Protein AF-A0A8T6UII4-F1 (afdb_monomer_lite)

Structure (mmCIF, N/CA/C/O backbone):
data_AF-A0A8T6UII4-F1
#
_entry.id   AF-A0A8T6UII4-F1
#
loop_
_atom_site.group_PDB
_atom_site.id
_atom_site.type_symbol
_atom_site.label_atom_id
_atom_site.label_alt_id
_atom_site.label_comp_id
_atom_site.label_asym_id
_atom_site.label_entity_id
_atom_site.label_seq_id
_atom_site.pdbx_PDB_ins_code
_atom_site.Cartn_x
_atom_site.Cartn_y
_atom_site.Cartn_z
_atom_site.occupancy
_atom_site.B_iso_or_equiv
_atom_site.auth_seq_id
_atom_site.auth_comp_id
_atom_site.auth_asym_id
_atom_site.auth_atom_id
_atom_site.pdbx_PDB_model_num
ATOM 1 N N . ARG A 1 1 ? -17.205 -10.528 8.969 1.00 90.88 1 ARG A N 1
ATOM 2 C CA . ARG A 1 1 ? -15.999 -10.755 9.810 1.00 90.88 1 ARG A CA 1
ATOM 3 C C . ARG A 1 1 ? -15.903 -9.597 10.793 1.00 90.88 1 ARG A C 1
ATOM 5 O O . ARG A 1 1 ? -16.631 -8.631 10.593 1.00 90.88 1 ARG A O 1
ATOM 12 N N . ASP A 1 2 ? -15.083 -9.699 11.836 1.00 97.38 2 ASP A N 1
ATOM 13 C CA . ASP A 1 2 ? -14.862 -8.568 12.738 1.00 97.38 2 ASP A CA 1
ATOM 14 C C . ASP A 1 2 ? -14.273 -7.383 11.939 1.00 97.38 2 ASP A C 1
ATOM 16 O O . ASP A 1 2 ? -13.351 -7.609 11.147 1.00 97.38 2 ASP A O 1
ATOM 20 N N . PRO A 1 3 ? -14.790 -6.145 12.076 1.00 97.62 3 PRO A N 1
ATOM 21 C CA . PRO A 1 3 ? -14.253 -4.982 11.365 1.00 97.62 3 PRO A CA 1
ATOM 22 C C . PRO A 1 3 ? -12.753 -4.757 11.596 1.00 97.62 3 PRO A C 1
ATOM 24 O O . PRO A 1 3 ? -12.066 -4.253 10.712 1.00 97.62 3 PRO A O 1
ATOM 27 N N . ARG A 1 4 ? -12.214 -5.191 12.742 1.00 97.88 4 ARG A N 1
ATOM 28 C CA . ARG A 1 4 ? -10.782 -5.096 13.068 1.00 97.88 4 ARG A CA 1
ATOM 29 C C . ARG A 1 4 ? -9.912 -6.023 12.219 1.00 97.88 4 ARG A C 1
ATOM 31 O O . ARG A 1 4 ? -8.727 -5.748 12.059 1.00 97.88 4 ARG A O 1
ATOM 38 N N . ASP A 1 5 ? -10.491 -7.067 11.630 1.00 98.38 5 ASP A N 1
ATOM 39 C CA . ASP A 1 5 ? -9.783 -7.979 10.727 1.00 98.38 5 ASP A CA 1
ATOM 40 C C . ASP A 1 5 ? -9.799 -7.486 9.271 1.00 98.38 5 ASP A C 1
ATOM 42 O O . ASP A 1 5 ? -9.035 -7.977 8.438 1.00 98.38 5 ASP A O 1
ATOM 46 N N . ALA A 1 6 ? -10.679 -6.537 8.928 1.00 98.25 6 ALA A N 1
ATOM 47 C CA . ALA A 1 6 ? -10.981 -6.171 7.542 1.00 98.25 6 ALA A CA 1
ATOM 48 C C . ALA A 1 6 ? -9.748 -5.702 6.752 1.00 98.25 6 ALA A C 1
ATOM 50 O O . ALA A 1 6 ? -9.586 -6.066 5.583 1.00 98.25 6 ALA A O 1
ATOM 51 N N . TRP A 1 7 ? -8.843 -4.962 7.396 1.00 98.50 7 TRP A N 1
ATOM 52 C CA . TRP A 1 7 ? -7.618 -4.475 6.759 1.00 98.50 7 TRP A CA 1
ATOM 53 C C . TRP A 1 7 ? -6.717 -5.623 6.299 1.00 98.50 7 TRP A C 1
ATOM 55 O O . TRP A 1 7 ? -6.121 -5.543 5.229 1.00 98.50 7 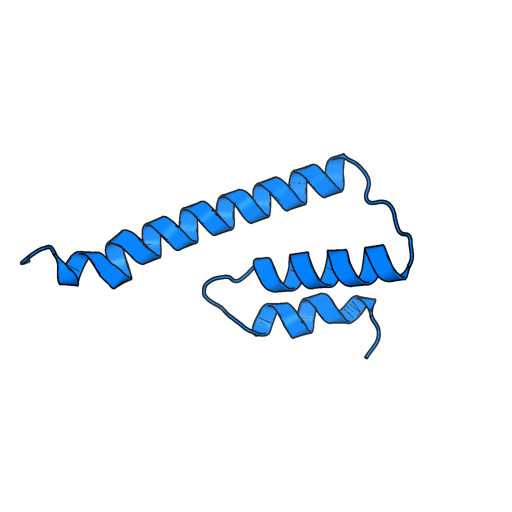TRP A O 1
ATOM 65 N N . ALA A 1 8 ? -6.660 -6.722 7.057 1.00 98.12 8 ALA A N 1
ATOM 66 C CA . ALA A 1 8 ? -5.837 -7.864 6.702 1.00 98.12 8 ALA A CA 1
ATOM 67 C C . ALA A 1 8 ? -6.396 -8.560 5.455 1.00 98.12 8 ALA A C 1
ATOM 69 O O . ALA A 1 8 ? -5.633 -8.885 4.550 1.00 98.12 8 ALA A O 1
ATOM 70 N N . PHE A 1 9 ? -7.710 -8.745 5.347 1.00 98.19 9 PHE A N 1
ATOM 71 C CA . PHE A 1 9 ? -8.305 -9.331 4.142 1.00 98.19 9 PHE A CA 1
ATOM 72 C C . PHE A 1 9 ? -8.132 -8.420 2.922 1.00 98.19 9 PHE A C 1
ATOM 74 O O . PHE A 1 9 ? -7.664 -8.865 1.876 1.00 98.19 9 PHE A O 1
ATOM 81 N N . THR A 1 10 ? -8.458 -7.136 3.065 1.00 98.44 10 THR A N 1
ATOM 82 C CA . THR A 1 10 ? -8.416 -6.169 1.958 1.00 98.44 10 THR A CA 1
ATOM 83 C C . THR A 1 10 ? -7.000 -5.877 1.470 1.00 98.44 10 THR A C 1
ATOM 85 O O . THR A 1 10 ? -6.812 -5.651 0.280 1.00 98.44 10 THR A O 1
ATOM 88 N N . GLN A 1 11 ? -5.975 -5.973 2.322 1.00 98.50 11 GLN A N 1
ATOM 89 C CA . GLN A 1 11 ? -4.577 -5.850 1.893 1.00 98.50 11 GLN A CA 1
ATOM 90 C C . GLN A 1 11 ? -4.208 -6.836 0.773 1.00 98.50 11 GLN A C 1
ATOM 92 O O . GLN A 1 11 ? -3.347 -6.552 -0.049 1.00 98.50 11 GLN A O 1
ATOM 97 N N . ARG A 1 12 ? -4.862 -8.002 0.721 1.00 98.25 12 ARG A N 1
ATOM 98 C CA . ARG A 1 12 ? -4.576 -9.042 -0.277 1.00 98.25 12 ARG A CA 1
ATOM 99 C C . ARG A 1 12 ? -5.334 -8.837 -1.593 1.00 98.25 12 ARG A C 1
ATOM 101 O O . ARG A 1 12 ? -5.236 -9.686 -2.468 1.00 98.25 12 ARG A O 1
ATOM 108 N N . ILE A 1 13 ? -6.048 -7.720 -1.758 1.00 98.56 13 ILE A N 1
ATOM 109 C CA . ILE A 1 13 ? -6.673 -7.353 -3.039 1.00 98.56 13 ILE A CA 1
ATOM 110 C C . ILE A 1 13 ? -5.606 -7.146 -4.123 1.00 98.56 13 ILE A C 1
ATOM 112 O O . ILE A 1 13 ? -5.812 -7.552 -5.262 1.00 98.56 13 ILE A O 1
ATOM 116 N N . CYS A 1 14 ? -4.464 -6.543 -3.778 1.00 98.50 14 CYS A N 1
ATOM 117 C CA . CYS A 1 14 ? -3.384 -6.284 -4.724 1.00 98.50 14 CYS A CA 1
ATOM 118 C C . CYS A 1 14 ? -2.016 -6.325 -4.032 1.00 98.50 14 CYS A C 1
ATOM 120 O O . CYS A 1 14 ? -1.813 -5.681 -3.006 1.00 98.50 14 CYS A O 1
ATOM 122 N N . GLY A 1 15 ? -1.071 -7.067 -4.619 1.00 97.69 15 GLY A N 1
ATOM 123 C CA . GLY A 1 15 ? 0.315 -7.155 -4.145 1.00 97.69 15 GLY A CA 1
ATOM 124 C C . GLY A 1 15 ? 1.261 -6.099 -4.727 1.00 97.69 15 GLY A C 1
ATOM 125 O O . GLY A 1 15 ? 2.379 -5.969 -4.246 1.00 97.69 15 GLY A O 1
ATOM 126 N N . VAL A 1 16 ? 0.841 -5.333 -5.741 1.00 98.12 16 VAL A N 1
ATOM 127 C CA . VAL A 1 16 ? 1.643 -4.218 -6.279 1.00 98.12 16 VAL A CA 1
ATOM 128 C C . VAL A 1 16 ? 1.479 -3.006 -5.368 1.00 98.12 16 VAL A C 1
ATOM 130 O O . VAL A 1 16 ? 2.427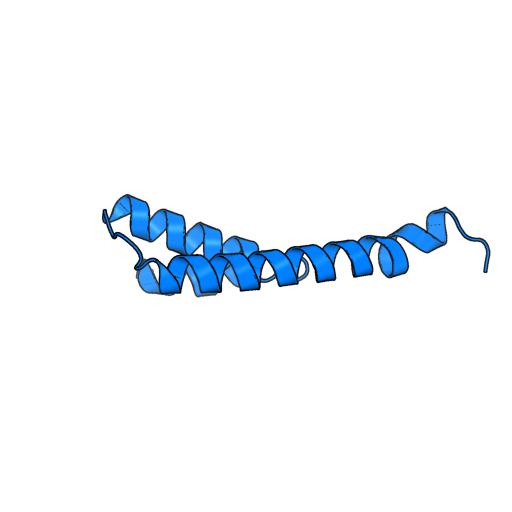 -2.616 -4.693 1.00 98.12 16 VAL A O 1
ATOM 133 N N . CYS A 1 17 ? 0.247 -2.516 -5.198 1.00 97.88 17 CYS A N 1
ATOM 134 C CA . CYS A 1 17 ? -0.089 -1.416 -4.288 1.00 97.88 17 CYS A CA 1
ATOM 135 C C . CYS A 1 17 ? -0.296 -1.884 -2.827 1.00 97.88 17 CYS A C 1
ATOM 137 O O . CYS A 1 17 ? -1.227 -1.462 -2.141 1.00 97.88 17 CYS A O 1
ATOM 139 N N . THR A 1 18 ? 0.581 -2.769 -2.343 1.00 96.44 18 THR A N 1
ATOM 140 C CA . THR A 1 18 ? 0.429 -3.612 -1.136 1.00 96.44 18 THR A CA 1
AT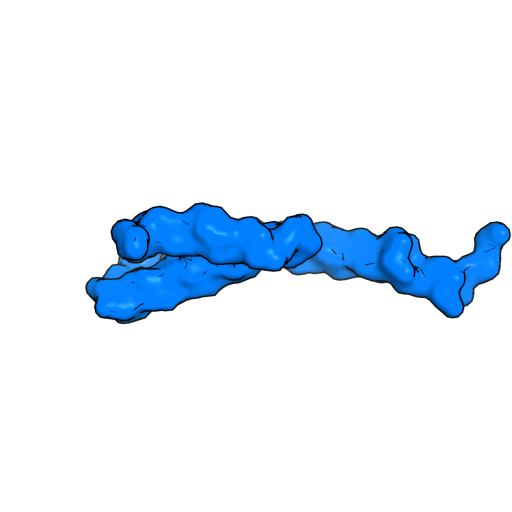OM 141 C C . THR A 1 18 ? -0.234 -2.941 0.075 1.00 96.44 18 THR A C 1
ATOM 143 O O . THR A 1 18 ? -1.065 -3.553 0.739 1.00 96.44 18 THR A O 1
ATOM 146 N N . THR A 1 19 ? 0.125 -1.704 0.424 1.00 97.25 19 THR A N 1
ATOM 147 C CA . THR A 1 19 ? -0.337 -1.068 1.676 1.00 97.25 19 THR A CA 1
ATOM 148 C C . THR A 1 19 ? -1.631 -0.263 1.542 1.00 97.25 19 THR A C 1
ATOM 150 O O . THR A 1 19 ? -2.268 0.043 2.555 1.00 97.25 19 THR A O 1
ATOM 153 N N . VAL A 1 20 ? -2.057 0.084 0.323 1.00 98.38 20 VAL A N 1
ATOM 154 C CA . VAL A 1 20 ? -3.101 1.105 0.129 1.00 98.38 20 VAL A CA 1
ATOM 155 C C . VAL A 1 20 ? -4.481 0.612 0.562 1.00 98.38 20 VAL A C 1
ATOM 157 O O . VAL A 1 20 ? -5.222 1.349 1.211 1.00 98.38 20 VAL A O 1
ATOM 160 N N . HIS A 1 21 ? -4.802 -0.656 0.291 1.00 98.62 21 HIS A N 1
ATOM 161 C CA . HIS A 1 21 ? -6.085 -1.246 0.671 1.00 98.62 21 HIS A CA 1
ATOM 162 C C . HIS A 1 21 ? -6.215 -1.432 2.187 1.00 98.62 21 HIS A C 1
ATOM 164 O O . HIS A 1 21 ? -7.275 -1.150 2.744 1.00 98.62 21 HIS A O 1
ATOM 170 N N . ALA A 1 22 ? -5.131 -1.823 2.866 1.00 98.56 22 ALA A N 1
ATOM 171 C CA . ALA A 1 22 ? -5.105 -1.919 4.325 1.00 98.56 22 ALA A CA 1
ATOM 172 C C . ALA A 1 22 ? -5.370 -0.554 4.978 1.00 98.56 22 ALA A C 1
ATOM 174 O O . ALA A 1 22 ? -6.234 -0.434 5.843 1.00 98.56 22 ALA A O 1
ATOM 175 N N . LEU A 1 23 ? -4.662 0.490 4.526 1.00 98.31 23 LEU A N 1
ATOM 176 C CA . LEU A 1 23 ? -4.821 1.854 5.038 1.00 98.31 23 LEU A CA 1
ATOM 177 C C . LEU A 1 23 ? -6.231 2.401 4.792 1.00 98.31 23 LEU A C 1
ATOM 179 O O . LEU A 1 23 ? -6.821 2.990 5.698 1.00 98.31 23 LEU A O 1
ATOM 183 N N . ALA A 1 24 ? -6.778 2.189 3.592 1.00 98.50 24 ALA A N 1
ATOM 184 C CA . ALA A 1 24 ? -8.142 2.588 3.259 1.00 98.50 24 ALA A CA 1
ATOM 185 C C . ALA A 1 24 ? -9.176 1.852 4.126 1.00 98.50 24 ALA A C 1
ATOM 187 O O . ALA A 1 24 ? -10.090 2.482 4.653 1.00 98.50 24 ALA A O 1
ATOM 188 N N . SER A 1 25 ? -8.997 0.546 4.343 1.00 98.62 25 SER A N 1
ATOM 189 C CA . SER A 1 25 ? -9.876 -0.245 5.206 1.00 98.62 25 SER A CA 1
ATOM 190 C C . SER A 1 25 ? -9.831 0.219 6.660 1.00 98.62 25 SER A C 1
ATOM 192 O O . SER A 1 25 ? -10.887 0.317 7.280 1.00 98.62 25 SER A O 1
ATOM 194 N N . CYS A 1 26 ? -8.649 0.520 7.210 1.00 98.38 26 CYS A N 1
ATOM 195 C CA . CYS A 1 26 ? -8.538 1.068 8.564 1.00 98.38 26 CYS A CA 1
ATOM 196 C C . CYS A 1 26 ? -9.271 2.407 8.678 1.00 98.38 26 CYS A C 1
ATOM 198 O O . CYS A 1 26 ? -10.083 2.566 9.583 1.00 98.38 26 CYS A O 1
ATOM 200 N N . ARG A 1 27 ? -9.052 3.329 7.728 1.00 98.44 27 ARG A N 1
ATOM 201 C CA . ARG A 1 27 ? -9.730 4.637 7.702 1.00 98.44 27 ARG A CA 1
ATOM 202 C C . ARG A 1 27 ? -11.251 4.497 7.640 1.00 98.44 27 ARG A C 1
ATOM 204 O O . ARG A 1 27 ? -11.943 5.203 8.358 1.00 98.44 27 ARG A O 1
ATOM 211 N N . ALA A 1 28 ? -11.763 3.572 6.828 1.00 98.62 28 ALA A N 1
ATOM 212 C CA . ALA A 1 28 ? -13.200 3.326 6.714 1.00 98.62 28 ALA A CA 1
ATOM 213 C C . ALA A 1 28 ? -13.816 2.803 8.024 1.00 98.62 28 ALA A C 1
ATOM 215 O O . ALA A 1 28 ? -14.899 3.228 8.414 1.00 98.62 28 ALA A O 1
ATOM 216 N N . VAL A 1 29 ? -13.129 1.891 8.719 1.00 98.62 29 VAL A N 1
ATOM 217 C CA . VAL A 1 29 ? -13.598 1.361 10.011 1.00 98.62 29 VAL A CA 1
ATOM 218 C C . VAL A 1 29 ? -13.504 2.419 11.113 1.00 98.62 29 VAL A C 1
ATOM 220 O O . VAL A 1 29 ? -14.406 2.522 11.938 1.00 98.62 29 VAL A O 1
ATOM 223 N N . GLU A 1 30 ? -12.433 3.212 11.126 1.00 98.62 30 GLU A N 1
ATOM 224 C CA . GLU A 1 30 ? -12.252 4.316 12.073 1.00 98.62 30 GLU A CA 1
ATOM 225 C C . GLU A 1 30 ? -13.333 5.386 11.905 1.00 98.62 30 GLU A C 1
ATOM 227 O O . GLU A 1 30 ? -13.920 5.800 12.901 1.00 98.62 30 GLU A O 1
ATOM 232 N N . ASP A 1 31 ? -13.646 5.767 10.664 1.00 98.56 31 ASP A N 1
ATOM 233 C CA . ASP A 1 31 ? -14.721 6.706 10.333 1.00 98.56 31 ASP A CA 1
ATOM 234 C C . ASP A 1 31 ? -16.091 6.184 10.793 1.00 98.56 31 ASP A C 1
ATOM 236 O O . ASP A 1 31 ? -16.802 6.864 11.532 1.00 98.56 31 ASP A O 1
ATOM 240 N N . ALA A 1 32 ? -16.409 4.922 10.481 1.00 98.50 32 ALA A N 1
ATOM 241 C CA . ALA A 1 32 ? -17.666 4.289 10.885 1.00 98.50 32 ALA A CA 1
ATOM 242 C C . ALA A 1 32 ? -17.864 4.211 12.412 1.00 98.50 32 ALA A C 1
ATOM 244 O O . ALA A 1 32 ? -18.999 4.142 12.884 1.00 98.50 32 ALA A O 1
ATOM 245 N N . LEU A 1 33 ? -16.773 4.201 13.186 1.00 98.19 33 LEU A N 1
ATOM 246 C CA . LEU A 1 33 ? -16.788 4.122 14.651 1.00 98.19 33 LEU A CA 1
ATOM 247 C C . LEU A 1 33 ? -16.477 5.463 15.339 1.00 98.19 33 LEU A C 1
ATOM 249 O O . LEU A 1 33 ? -16.437 5.513 16.568 1.00 98.19 33 LEU A O 1
ATOM 253 N N . GLY A 1 34 ? -16.237 6.538 14.581 1.00 98.12 34 GLY A N 1
ATOM 254 C CA . GLY A 1 34 ? -15.857 7.847 15.120 1.00 98.12 34 GLY A CA 1
ATOM 255 C C . GLY A 1 34 ? -14.498 7.866 15.835 1.00 98.12 34 GLY A C 1
ATOM 256 O O . GLY A 1 34 ? -14.271 8.697 16.716 1.00 98.12 34 GLY A O 1
ATOM 257 N N . ILE A 1 35 ? -13.587 6.952 15.491 1.00 98.25 35 ILE A N 1
ATOM 258 C CA . ILE A 1 35 ? -12.271 6.824 16.125 1.00 98.25 35 ILE A CA 1
ATOM 259 C C . ILE A 1 35 ? -11.322 7.889 15.572 1.00 98.25 35 ILE A C 1
ATOM 261 O O . ILE A 1 35 ? -11.066 7.960 14.373 1.00 98.25 35 ILE A O 1
ATOM 265 N N . GLN A 1 36 ? -10.731 8.679 16.470 1.00 97.69 36 GLN A N 1
ATOM 266 C CA . GLN A 1 36 ? -9.677 9.633 16.128 1.00 97.69 36 GLN A CA 1
ATOM 267 C C . GLN A 1 36 ? -8.301 9.003 16.348 1.00 97.69 36 GLN A C 1
ATOM 269 O O . GLN A 1 36 ? -7.941 8.620 17.462 1.00 97.69 36 GLN A O 1
ATOM 274 N N . VAL A 1 37 ? -7.519 8.899 15.277 1.00 97.44 37 VAL A N 1
ATOM 275 C CA . VAL A 1 37 ? -6.164 8.337 15.320 1.00 97.44 37 VAL A CA 1
ATOM 276 C C . VAL A 1 37 ? -5.207 9.363 15.940 1.00 97.44 37 VAL A C 1
ATOM 278 O O . VAL A 1 37 ? -5.249 10.533 15.554 1.00 97.44 37 VAL A O 1
ATOM 281 N N . PRO A 1 38 ? -4.306 8.971 16.861 1.00 98.31 38 PRO A N 1
ATOM 282 C CA . PRO A 1 38 ? -3.320 9.897 17.406 1.00 98.31 38 PRO A CA 1
ATOM 283 C C . PRO A 1 38 ? -2.405 10.455 16.297 1.00 98.31 38 PRO A C 1
ATOM 285 O O . PRO A 1 38 ? -2.083 9.727 15.352 1.00 98.31 38 PRO A O 1
ATOM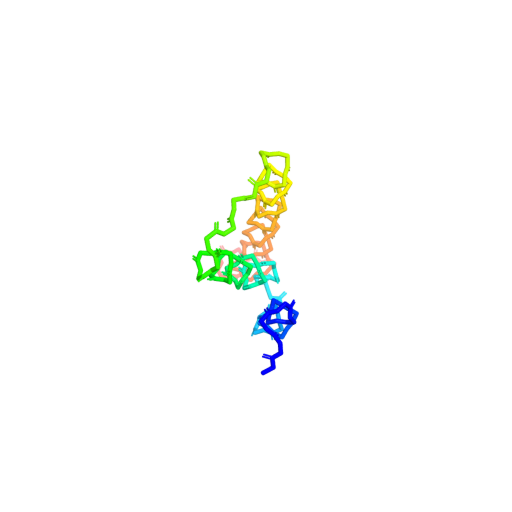 288 N N . PRO A 1 39 ? -1.905 11.702 16.416 1.00 98.12 39 PRO A N 1
ATOM 289 C CA . PRO A 1 39 ? -1.072 12.327 15.383 1.00 98.12 39 PRO A CA 1
ATOM 290 C C . PRO A 1 39 ? 0.154 11.497 14.977 1.00 98.12 39 PRO A C 1
ATOM 292 O O . PRO A 1 39 ? 0.482 11.406 13.796 1.00 98.12 39 PRO A O 1
ATOM 295 N N . SER A 1 40 ? 0.798 10.820 15.933 1.00 98.38 40 SER A N 1
ATOM 296 C CA . SER A 1 40 ? 1.918 9.907 15.666 1.00 98.38 40 SER A CA 1
ATOM 297 C C . SER A 1 40 ? 1.515 8.720 14.783 1.00 98.38 40 SER A C 1
ATOM 299 O O . SER A 1 40 ? 2.260 8.339 13.881 1.00 98.38 40 SER A O 1
ATOM 301 N N . GLY A 1 41 ? 0.315 8.170 14.986 1.00 97.81 41 GLY A N 1
ATOM 302 C CA . GLY A 1 41 ? -0.240 7.104 14.154 1.00 97.81 41 GLY A CA 1
ATOM 303 C C . GLY A 1 41 ? -0.512 7.574 12.725 1.00 97.81 41 GLY A C 1
ATOM 304 O O . GLY A 1 41 ? -0.175 6.871 11.773 1.00 97.81 41 GLY A O 1
ATOM 305 N N . ALA A 1 42 ? -1.053 8.783 12.559 1.00 98.00 42 ALA A N 1
ATOM 306 C CA . ALA A 1 42 ? -1.259 9.380 11.240 1.00 98.00 42 ALA A CA 1
ATOM 307 C C . ALA A 1 42 ? 0.070 9.619 10.499 1.00 98.00 42 ALA A C 1
ATOM 309 O O . ALA A 1 42 ? 0.177 9.296 9.316 1.00 98.00 42 ALA A O 1
ATOM 310 N N . LEU A 1 43 ? 1.104 10.105 11.197 1.00 98.56 43 LEU A N 1
ATOM 311 C CA . LEU A 1 43 ? 2.436 10.319 10.621 1.00 98.56 43 LEU A CA 1
ATOM 312 C C . LEU A 1 43 ? 3.071 9.017 10.125 1.00 98.56 43 LEU A C 1
ATOM 314 O O . LEU A 1 43 ? 3.526 8.963 8.986 1.00 98.56 43 LEU A O 1
ATOM 318 N N . ILE A 1 44 ? 3.047 7.950 10.930 1.00 98.56 44 ILE A N 1
ATOM 319 C CA . ILE A 1 44 ? 3.583 6.641 10.522 1.00 98.56 44 ILE A CA 1
ATOM 320 C C . ILE A 1 44 ? 2.839 6.108 9.292 1.00 98.56 44 ILE A C 1
ATOM 322 O O . ILE A 1 44 ? 3.468 5.644 8.342 1.00 98.56 44 ILE A O 1
ATOM 326 N N . ARG A 1 45 ? 1.505 6.218 9.265 1.00 98.38 45 ARG A N 1
ATOM 327 C CA . ARG A 1 45 ? 0.695 5.801 8.109 1.00 98.38 45 ARG A CA 1
ATOM 328 C C . ARG A 1 45 ? 1.055 6.581 6.845 1.00 98.38 45 ARG A C 1
ATOM 330 O O . ARG A 1 45 ? 1.153 5.982 5.778 1.00 98.38 45 ARG A O 1
ATOM 337 N N . ASN A 1 46 ? 1.289 7.886 6.966 1.00 98.31 46 ASN A N 1
ATOM 338 C CA . ASN A 1 46 ? 1.699 8.725 5.843 1.00 98.31 46 ASN A CA 1
ATOM 339 C C . ASN A 1 46 ? 3.111 8.376 5.349 1.00 98.31 46 ASN A C 1
ATOM 341 O O . ASN A 1 46 ? 3.319 8.324 4.141 1.00 98.31 46 ASN A O 1
ATOM 345 N N . LEU A 1 47 ? 4.055 8.0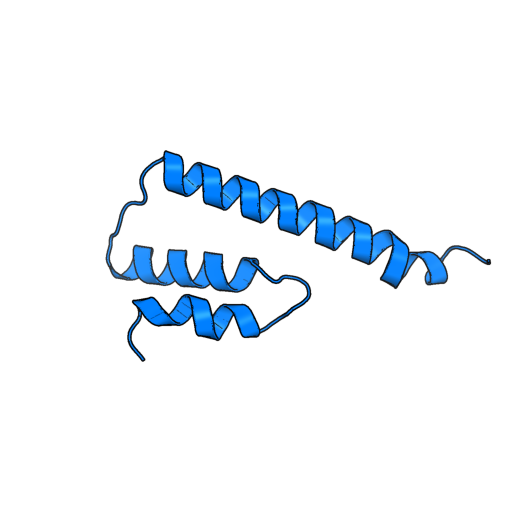77 6.251 1.00 98.62 47 LEU A N 1
ATOM 346 C CA . LEU A 1 47 ? 5.400 7.618 5.882 1.00 98.62 47 LEU A CA 1
ATOM 347 C C . LEU A 1 47 ? 5.349 6.294 5.111 1.00 98.62 47 LEU A C 1
ATOM 349 O O . LEU A 1 47 ? 5.931 6.195 4.034 1.00 98.62 47 LEU A O 1
ATOM 353 N N . ILE A 1 48 ? 4.601 5.307 5.614 1.00 98.25 48 ILE A N 1
ATOM 354 C CA . ILE A 1 48 ? 4.422 4.010 4.941 1.00 98.25 48 ILE A CA 1
ATOM 355 C C . ILE A 1 48 ? 3.790 4.197 3.557 1.00 98.25 48 ILE A C 1
ATOM 357 O O . ILE A 1 48 ? 4.255 3.610 2.582 1.00 98.25 48 ILE A O 1
ATOM 361 N N . HIS A 1 49 ? 2.754 5.034 3.453 1.00 98.25 49 HIS A N 1
ATOM 362 C CA . HIS A 1 49 ? 2.107 5.313 2.174 1.00 98.25 49 HIS A CA 1
ATOM 363 C C . HIS A 1 49 ? 3.053 6.016 1.191 1.00 98.25 49 HIS A C 1
ATOM 365 O O . HIS A 1 49 ? 3.113 5.639 0.026 1.00 98.25 49 HIS A O 1
ATOM 371 N N . GLY A 1 50 ? 3.843 6.986 1.661 1.00 98.38 50 GLY A N 1
ATOM 372 C CA . GLY A 1 50 ? 4.859 7.653 0.846 1.00 98.38 50 GLY A CA 1
ATOM 373 C C . GLY A 1 50 ? 5.923 6.683 0.327 1.00 98.38 50 GLY A C 1
ATOM 374 O O . GLY A 1 50 ? 6.238 6.703 -0.861 1.00 98.38 50 GLY A O 1
ATOM 375 N N . MET A 1 51 ? 6.425 5.787 1.185 1.00 98.44 51 MET A N 1
ATOM 376 C CA . MET A 1 51 ? 7.381 4.744 0.793 1.00 98.44 51 MET A CA 1
ATOM 377 C C . MET A 1 51 ? 6.798 3.795 -0.259 1.00 98.44 51 MET A C 1
ATOM 379 O O . MET A 1 51 ? 7.472 3.498 -1.244 1.00 98.44 51 MET A O 1
ATOM 383 N N . GLN A 1 52 ? 5.546 3.359 -0.077 1.00 98.25 52 GLN A N 1
ATOM 384 C CA . GLN A 1 52 ? 4.834 2.541 -1.059 1.00 98.25 52 GLN A CA 1
ATOM 385 C C . GLN A 1 52 ? 4.765 3.248 -2.412 1.00 98.25 52 GLN A C 1
ATOM 387 O O . GLN A 1 52 ? 5.109 2.647 -3.421 1.00 98.25 52 GLN A O 1
ATOM 392 N N . THR A 1 53 ? 4.349 4.515 -2.444 1.00 98.44 53 THR A N 1
ATOM 393 C CA . THR A 1 53 ? 4.206 5.269 -3.696 1.00 98.44 53 THR A CA 1
ATOM 394 C C . THR A 1 53 ? 5.535 5.391 -4.434 1.00 98.44 53 THR A C 1
ATOM 396 O O . THR A 1 53 ? 5.580 5.140 -5.635 1.00 98.44 53 THR A O 1
ATOM 399 N N . VAL A 1 54 ? 6.621 5.727 -3.728 1.00 98.50 54 V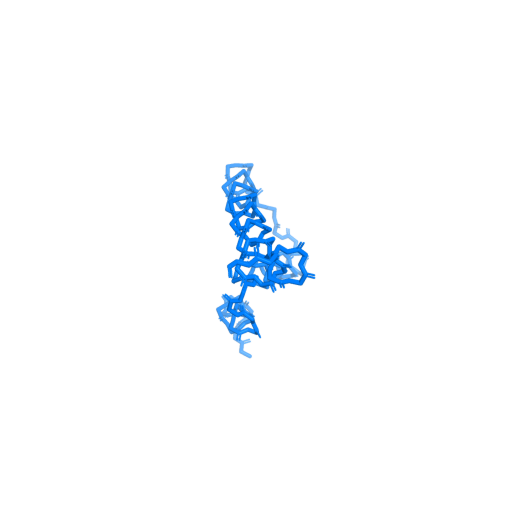AL A N 1
ATOM 400 C CA . VAL A 1 54 ? 7.960 5.826 -4.331 1.00 98.50 54 VAL A CA 1
ATOM 401 C C . VAL A 1 54 ? 8.397 4.480 -4.906 1.00 98.50 54 VAL A C 1
ATOM 403 O O . VAL A 1 54 ? 8.812 4.419 -6.061 1.00 98.50 54 VAL A O 1
ATOM 406 N N . GLN A 1 55 ? 8.274 3.399 -4.133 1.00 98.50 55 GLN A N 1
ATOM 407 C CA . GLN A 1 55 ? 8.645 2.062 -4.595 1.00 98.50 55 GLN A CA 1
ATOM 408 C C . GLN A 1 55 ? 7.814 1.632 -5.809 1.00 98.50 55 GLN A C 1
ATOM 410 O O . GLN A 1 55 ? 8.383 1.139 -6.782 1.00 98.50 55 GLN A O 1
ATOM 415 N N . ASP A 1 56 ? 6.495 1.821 -5.760 1.00 98.56 56 ASP A N 1
ATOM 416 C CA . ASP A 1 56 ? 5.569 1.436 -6.826 1.00 98.56 56 ASP A CA 1
ATOM 417 C C . ASP A 1 56 ? 5.914 2.170 -8.127 1.00 98.56 56 ASP A C 1
ATOM 419 O O . ASP A 1 56 ? 6.152 1.544 -9.155 1.00 98.56 56 ASP A O 1
ATOM 423 N N . HIS A 1 57 ? 6.104 3.492 -8.065 1.00 98.50 57 HIS A N 1
ATOM 424 C CA . HIS A 1 57 ? 6.388 4.296 -9.256 1.00 98.50 57 HIS A CA 1
ATOM 425 C C . HIS A 1 57 ? 7.772 4.016 -9.851 1.00 98.50 57 HIS A C 1
ATOM 427 O O . HIS A 1 57 ? 7.907 3.977 -11.072 1.00 98.50 57 HIS A O 1
ATOM 433 N N . VAL A 1 58 ? 8.798 3.785 -9.024 1.00 98.62 58 VAL A N 1
ATOM 434 C CA . VAL A 1 58 ? 10.138 3.421 -9.517 1.00 98.62 58 VAL A CA 1
ATOM 435 C C . VAL A 1 58 ? 10.100 2.063 -10.221 1.00 98.62 58 VAL A C 1
ATOM 437 O O . VAL A 1 58 ? 10.649 1.921 -11.314 1.00 98.62 58 VAL A O 1
ATOM 440 N N . ILE A 1 59 ? 9.432 1.068 -9.631 1.00 98.56 59 ILE A N 1
ATOM 441 C CA . ILE A 1 59 ? 9.293 -0.255 -10.251 1.00 98.56 59 ILE A CA 1
ATOM 442 C C . ILE A 1 59 ? 8.455 -0.170 -11.526 1.00 98.56 59 ILE A C 1
ATOM 444 O O . ILE A 1 59 ? 8.879 -0.688 -12.554 1.00 98.56 59 ILE A O 1
ATOM 448 N N . HIS A 1 60 ? 7.324 0.529 -11.490 1.00 98.69 60 HIS A N 1
ATOM 449 C CA . HIS A 1 60 ? 6.470 0.749 -12.650 1.00 98.69 60 HIS A CA 1
ATOM 450 C C . HIS A 1 60 ? 7.240 1.395 -13.808 1.00 98.69 60 HIS A C 1
ATOM 452 O O . HIS A 1 60 ? 7.187 0.908 -14.935 1.00 98.69 60 HIS A O 1
ATOM 458 N N . PHE A 1 61 ? 8.011 2.452 -13.534 1.00 98.56 61 PHE A N 1
ATOM 459 C CA . PHE A 1 61 ? 8.795 3.131 -14.560 1.00 98.56 61 PHE A CA 1
ATOM 460 C C . PHE A 1 61 ? 9.871 2.217 -15.160 1.00 98.56 61 PHE A C 1
ATOM 462 O O . PHE A 1 61 ? 9.889 2.026 -16.370 1.00 98.56 61 PHE A O 1
ATOM 469 N N . TYR A 1 62 ? 10.746 1.627 -14.338 1.00 98.44 62 TYR A N 1
ATOM 470 C CA . TYR A 1 62 ? 11.911 0.895 -14.851 1.00 98.44 62 TYR A CA 1
ATOM 471 C C . TYR A 1 62 ? 11.617 -0.540 -15.285 1.00 98.44 62 TYR A C 1
ATOM 473 O O . TYR A 1 62 ? 12.156 -0.991 -16.287 1.00 98.44 62 TYR A O 1
ATOM 481 N N . HIS A 1 63 ? 10.807 -1.279 -14.530 1.00 98.12 63 HIS A N 1
ATOM 482 C CA . HIS A 1 63 ? 10.629 -2.713 -14.767 1.00 98.12 63 HIS A CA 1
ATOM 483 C C . HIS A 1 63 ? 9.412 -3.028 -15.630 1.00 98.12 63 HIS A C 1
ATOM 485 O O . HIS A 1 63 ? 9.400 -4.071 -16.275 1.00 98.12 63 HIS A O 1
ATOM 491 N N . LEU A 1 64 ? 8.387 -2.171 -15.621 1.00 97.94 64 LEU A N 1
ATOM 492 C CA . LEU A 1 64 ? 7.161 -2.422 -16.379 1.00 97.94 64 LEU A CA 1
ATOM 493 C C . LEU A 1 64 ? 7.115 -1.605 -17.672 1.00 97.94 64 LEU A C 1
ATOM 495 O O . LEU A 1 64 ? 6.732 -2.160 -18.691 1.00 97.94 64 LEU A O 1
ATOM 499 N N . HIS A 1 65 ? 7.525 -0.332 -17.643 1.00 98.19 65 HIS A N 1
ATOM 500 C CA . HIS A 1 65 ? 7.364 0.562 -18.796 1.00 98.19 65 HIS A CA 1
ATOM 501 C C . HIS A 1 65 ? 8.637 0.929 -19.550 1.00 98.19 65 HIS A C 1
ATOM 503 O O . HIS A 1 65 ? 8.537 1.325 -20.705 1.00 98.19 65 HIS A O 1
ATOM 509 N N . ALA A 1 66 ? 9.834 0.836 -18.965 1.00 98.25 66 ALA A N 1
ATOM 510 C CA . ALA A 1 66 ? 11.037 1.315 -19.653 1.00 98.25 66 ALA A CA 1
ATOM 511 C C . ALA A 1 66 ? 11.296 0.583 -20.979 1.00 98.25 66 ALA A C 1
ATOM 513 O O . ALA A 1 66 ? 11.741 1.215 -21.933 1.00 98.25 66 ALA A O 1
ATOM 514 N N . LEU A 1 67 ? 10.964 -0.710 -21.062 1.00 97.44 67 LEU A N 1
ATOM 515 C CA . LEU A 1 67 ? 11.139 -1.522 -22.273 1.00 97.44 67 LEU A CA 1
ATOM 516 C C . LEU A 1 67 ? 10.170 -1.151 -23.408 1.00 97.44 67 LEU A C 1
ATOM 518 O O . LEU A 1 67 ? 10.391 -1.561 -24.542 1.00 97.44 67 LEU A O 1
ATOM 522 N N . ASP A 1 68 ? 9.144 -0.340 -23.133 1.00 98.06 68 ASP A N 1
ATOM 523 C CA . ASP A 1 68 ? 8.301 0.245 -24.182 1.00 98.06 68 ASP A CA 1
ATOM 524 C C . ASP A 1 68 ? 9.030 1.385 -24.927 1.00 98.06 68 ASP A C 1
ATOM 526 O O . ASP A 1 68 ? 8.632 1.762 -26.029 1.00 98.06 68 ASP A O 1
ATOM 530 N N . TRP A 1 69 ? 10.080 1.962 -24.327 1.00 96.94 69 TRP A N 1
ATOM 531 C CA . TRP A 1 69 ? 10.707 3.214 -24.780 1.00 96.94 69 TRP A CA 1
ATOM 532 C C . TRP A 1 69 ? 12.220 3.126 -24.992 1.00 96.94 69 TRP A C 1
ATOM 534 O O . TRP A 1 69 ? 12.793 3.996 -25.649 1.00 96.94 69 TRP A O 1
ATOM 544 N N . VAL A 1 70 ? 12.877 2.127 -24.403 1.00 95.31 70 VAL A N 1
ATOM 545 C CA . VAL A 1 70 ? 14.329 1.939 -24.446 1.00 95.31 70 VAL A CA 1
ATOM 546 C C . VAL A 1 70 ? 14.628 0.623 -25.155 1.00 95.31 70 VAL A C 1
ATOM 548 O O . VAL A 1 70 ? 14.255 -0.439 -24.667 1.00 95.31 70 VAL A O 1
ATOM 551 N N . ASP A 1 71 ? 15.311 0.716 -26.294 1.00 91.94 71 ASP A N 1
ATOM 552 C CA . ASP A 1 71 ? 15.882 -0.427 -27.011 1.00 91.94 71 ASP A CA 1
ATOM 553 C C . ASP A 1 71 ? 17.186 -0.849 -26.312 1.00 91.94 71 ASP A C 1
ATOM 555 O O . ASP A 1 71 ? 18.046 0.005 -26.063 1.00 91.94 71 ASP A O 1
ATOM 559 N N . VAL A 1 72 ? 17.291 -2.123 -25.920 1.00 81.00 72 VAL A N 1
ATOM 560 C CA . VAL A 1 72 ? 18.338 -2.658 -25.022 1.00 81.00 72 VAL A CA 1
ATOM 561 C C . VAL A 1 72 ? 19.231 -3.654 -25.744 1.00 81.00 72 VAL A C 1
ATOM 563 O O . VAL A 1 72 ? 18.681 -4.579 -26.381 1.00 81.00 72 VAL A O 1
#

Sequence (72 aa):
RDPRDAWAFTQRICGVCTTVHALASCRAVEDALGIQVPPSGALIRNLIHGMQTVQDHVIHFYHLHALDWVDV

Foldseek 3Di:
DPLVCQLVVQLVPDPLLNRPRSLVSVVVSCVVVVNDDPPVRVVVSVVVNVVSVVVSVVCCCPVPCVVVPDDD

Radius of gyration: 15.95 Å; chains: 1; bounding box: 36×23×44 Å

Secondary structure (DSSP, 8-state):
--GGGHHHHHHTT-SSSTTHHHHHHHHHHHHHTTPPPPHHHHHHHHHHHHHHHHHHHHHIIIIIIGGGT---

pLDDT: mean 97.76, std 2.34, range [81.0, 98.69]